Protein AF-A0A3C0UCX1-F1 (afdb_monomer)

Secondary structure (DSSP, 8-state):
--S--SHHHHHH-S-EEE----SS-TTS-S--TT-HHHHHHHHHHHTTTS-GGGEEE---SEEEEEETTEEEEEEHHHHHHHHHHTTPPP---SS--

Sequence (97 aa):
ALAYDYAQPSQFADKIMIMTYDNHGMWSKAGPIAGIEWVEKNLAYALKSIPKNKLYLGIAAYGYDWSTKGINSLEYGTLMDLAKQSNAEIKWDEQSK

pLDDT: mean 93.93, std 7.25, range [49.53, 97.81]

Solvent-accessible surface area (backbone atoms only — not comparable to full-atom values): 5972 Å² total; per-residue (Å²): 126,89,86,65,69,55,50,68,56,47,77,76,47,78,62,47,72,45,74,50,41,64,76,25,47,86,91,48,68,88,62,56,38,53,26,32,69,61,39,52,53,52,48,60,56,45,58,74,47,31,58,74,94,29,57,43,78,40,77,72,69,49,49,70,51,79,48,100,90,47,67,44,84,34,47,47,70,59,48,55,50,51,33,58,77,66,71,51,85,89,77,85,60,83,84,45,94

Radius of gyration: 16.29 Å; Cα contacts (8 Å, |Δi|>4): 109; chains: 1; bounding box: 36×27×44 Å

Mean predicted aligned error: 3.67 Å

Foldseek 3Di:
DPPDDLQVVLVPDQADEDAQFPPPDQVHDDDGRRFPVSSVVVVVVNVVRHPPNRYHYDDDQWDWDDDPVGIDIDGVVVVVVVCVVVVHDDDDDPRRD

Structure (mmCIF, N/CA/C/O backbone):
data_AF-A0A3C0UCX1-F1
#
_entry.id   AF-A0A3C0UCX1-F1
#
loop_
_atom_site.group_PDB
_atom_site.id
_atom_site.type_symbol
_atom_site.label_atom_id
_atom_site.label_alt_id
_atom_site.label_comp_id
_atom_site.label_asym_id
_atom_site.label_entity_id
_atom_site.label_seq_id
_atom_site.pdbx_PDB_ins_code
_atom_site.Cartn_x
_atom_site.Cartn_y
_atom_site.Cartn_z
_atom_site.occupancy
_atom_site.B_iso_or_equiv
_atom_site.auth_seq_id
_atom_site.auth_comp_id
_atom_site.auth_asym_id
_atom_site.auth_atom_id
_atom_site.pdbx_PDB_model_num
ATOM 1 N N . ALA A 1 1 ? 2.551 8.030 12.447 1.00 49.53 1 ALA A N 1
ATOM 2 C CA . ALA A 1 1 ? 1.218 7.743 13.019 1.00 49.53 1 ALA A CA 1
ATOM 3 C C . ALA A 1 1 ? 0.878 8.604 14.252 1.00 49.53 1 ALA A C 1
ATOM 5 O O . ALA A 1 1 ? 0.080 8.179 15.068 1.00 49.53 1 ALA A O 1
ATOM 6 N N . LEU A 1 2 ? 1.433 9.820 14.404 1.00 56.16 2 LEU A N 1
ATOM 7 C CA . LEU A 1 2 ? 1.203 10.641 15.609 1.00 56.16 2 LEU A CA 1
ATOM 8 C C . LEU A 1 2 ? -0.053 11.534 15.543 1.00 56.16 2 LEU A C 1
ATOM 10 O O . LEU A 1 2 ? -0.431 12.096 16.560 1.00 56.16 2 LEU A O 1
ATOM 14 N N . ALA A 1 3 ? -0.695 11.674 14.376 1.00 67.81 3 ALA A N 1
ATOM 15 C CA . ALA A 1 3 ? -1.816 12.605 14.191 1.00 67.81 3 ALA A CA 1
ATOM 16 C C . ALA A 1 3 ? -3.214 11.972 14.333 1.00 67.81 3 ALA A C 1
ATOM 18 O O . ALA A 1 3 ? -4.188 12.699 14.480 1.00 67.81 3 ALA A O 1
ATOM 19 N N . TYR A 1 4 ? -3.326 10.640 14.281 1.00 78.69 4 TYR A N 1
ATOM 20 C CA . TYR A 1 4 ? -4.616 9.947 14.284 1.00 78.69 4 TYR A CA 1
ATOM 21 C C . TYR A 1 4 ? -4.712 9.024 15.495 1.00 78.69 4 TYR A C 1
ATOM 23 O O . TYR A 1 4 ? -4.202 7.905 15.470 1.00 78.69 4 TYR A O 1
ATOM 31 N N . ASP A 1 5 ? -5.373 9.496 16.550 1.00 90.31 5 ASP A N 1
ATOM 32 C CA . ASP A 1 5 ? -5.859 8.626 17.618 1.00 90.31 5 ASP A CA 1
ATOM 33 C C . ASP A 1 5 ? -7.016 7.798 17.055 1.00 90.31 5 ASP A C 1
ATOM 35 O O . ASP A 1 5 ? -8.026 8.357 16.652 1.00 90.31 5 ASP A O 1
ATOM 39 N N . TYR A 1 6 ? -6.866 6.477 16.978 1.00 92.25 6 TYR A N 1
ATOM 40 C CA . TYR A 1 6 ? -7.894 5.594 16.421 1.00 92.25 6 TYR A CA 1
ATOM 41 C C . TYR A 1 6 ? -9.086 5.409 17.367 1.00 92.25 6 TYR A C 1
ATOM 43 O O . TYR A 1 6 ? -10.184 5.091 16.906 1.00 92.25 6 TYR A O 1
ATOM 51 N N . ALA A 1 7 ? -8.896 5.604 18.675 1.00 92.00 7 ALA A N 1
ATOM 52 C CA . ALA A 1 7 ? -9.949 5.389 19.660 1.00 92.00 7 ALA A CA 1
ATOM 53 C C . ALA A 1 7 ? -11.052 6.442 19.519 1.00 92.00 7 ALA A C 1
ATOM 55 O O . ALA A 1 7 ? -12.229 6.089 19.453 1.00 92.00 7 ALA A O 1
ATOM 56 N N . GLN A 1 8 ? -10.687 7.717 19.390 1.00 93.19 8 GLN A N 1
ATOM 57 C CA . GLN A 1 8 ? -11.644 8.817 19.281 1.00 93.19 8 GLN A CA 1
ATOM 58 C C . GLN A 1 8 ? -12.620 8.692 18.086 1.00 93.19 8 GLN A C 1
ATOM 60 O O . GLN A 1 8 ? -13.828 8.670 18.322 1.00 93.19 8 GLN A O 1
ATOM 65 N N . PRO A 1 9 ? -12.184 8.538 16.818 1.00 91.88 9 PRO A N 1
ATOM 66 C CA . PRO A 1 9 ? -13.094 8.395 15.686 1.00 91.88 9 PRO A CA 1
ATOM 67 C C . PRO A 1 9 ? -13.904 7.094 15.749 1.00 91.88 9 PRO A C 1
ATOM 69 O O . PRO A 1 9 ? -15.034 7.074 15.267 1.00 91.88 9 PRO A O 1
ATOM 72 N N . SER A 1 10 ? -13.396 6.022 16.373 1.00 93.94 10 SER A N 1
ATOM 73 C CA . SER A 1 10 ? -14.126 4.744 16.482 1.00 93.94 10 SER A CA 1
ATOM 74 C C . SER A 1 10 ? -15.433 4.840 17.281 1.00 93.94 10 SER A C 1
ATOM 76 O O . SER A 1 10 ? -16.360 4.052 17.048 1.00 93.94 10 SER A O 1
ATOM 78 N N . GLN A 1 11 ? -15.527 5.822 18.184 1.00 95.25 11 GLN A N 1
ATOM 79 C CA . GLN A 1 11 ? -16.723 6.082 18.985 1.00 95.25 11 GLN A CA 1
ATOM 80 C C . GLN A 1 11 ? -17.861 6.656 18.137 1.00 95.25 11 GLN A C 1
ATOM 82 O O . GLN A 1 11 ? -19.019 6.321 18.372 1.00 95.25 11 GLN A O 1
ATOM 87 N N . PHE A 1 12 ? -17.533 7.469 17.129 1.00 95.69 12 PHE A N 1
ATOM 88 C CA . PHE A 1 12 ? -18.517 8.239 16.363 1.00 95.69 12 PHE A CA 1
ATOM 89 C C . PHE A 1 12 ? -18.758 7.695 14.954 1.00 95.69 12 PHE A C 1
ATOM 91 O O . PHE A 1 12 ? -19.859 7.828 14.433 1.00 95.69 12 PHE A O 1
ATOM 98 N N . ALA A 1 13 ? -17.753 7.080 14.329 1.00 96.69 13 ALA A N 1
ATOM 99 C CA . ALA A 1 13 ? -17.869 6.570 12.970 1.00 96.69 13 ALA A CA 1
ATOM 100 C C . ALA A 1 13 ? -18.570 5.203 12.927 1.00 96.69 13 ALA A C 1
ATOM 102 O O . ALA A 1 13 ? -18.304 4.323 13.753 1.00 96.69 13 ALA A O 1
ATOM 103 N N . ASP A 1 14 ? -19.407 4.990 11.911 1.00 97.44 14 ASP A N 1
ATOM 104 C CA . ASP A 1 14 ? -19.976 3.672 11.593 1.00 97.44 14 ASP A CA 1
ATOM 105 C C . ASP A 1 14 ? -18.934 2.740 10.970 1.00 97.44 14 ASP A C 1
AT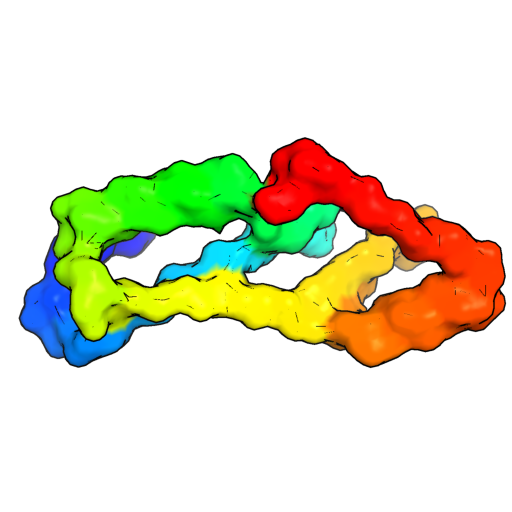OM 107 O O . ASP A 1 14 ? -18.924 1.534 11.219 1.00 97.44 14 ASP A O 1
ATOM 111 N N . LYS A 1 15 ? -18.050 3.310 10.144 1.00 97.44 15 LYS A N 1
ATOM 112 C CA . LYS A 1 15 ? -16.997 2.605 9.415 1.00 97.44 15 LYS A CA 1
ATOM 113 C C . LYS A 1 15 ? -15.730 3.446 9.403 1.00 97.44 15 LYS A C 1
ATOM 115 O O . LYS A 1 15 ? -15.786 4.652 9.178 1.00 97.44 15 LYS A O 1
ATOM 120 N N . ILE A 1 16 ? -14.593 2.796 9.594 1.00 96.69 16 ILE A N 1
ATOM 121 C CA . ILE A 1 16 ? -13.266 3.385 9.462 1.00 96.69 16 ILE A CA 1
ATOM 122 C C . ILE A 1 16 ? -12.505 2.565 8.434 1.00 96.69 16 ILE A C 1
ATOM 124 O O . ILE A 1 16 ? -12.345 1.354 8.590 1.00 96.69 16 ILE A O 1
ATOM 128 N N . MET A 1 17 ? -12.038 3.238 7.387 1.00 95.88 17 MET A N 1
ATOM 129 C CA . MET A 1 17 ? -11.169 2.646 6.384 1.00 95.88 17 MET A CA 1
ATOM 130 C C . MET A 1 17 ? -9.732 3.066 6.661 1.00 95.88 17 MET A C 1
ATOM 132 O O . MET A 1 17 ? -9.418 4.255 6.634 1.00 95.88 17 MET A O 1
ATOM 136 N N . ILE A 1 18 ? -8.865 2.095 6.923 1.00 95.19 18 ILE A N 1
ATOM 137 C CA . ILE A 1 18 ? -7.429 2.342 7.008 1.00 95.19 18 ILE A CA 1
ATOM 138 C C . ILE A 1 18 ? -6.819 2.202 5.614 1.00 95.19 18 ILE A C 1
ATOM 140 O O . ILE A 1 18 ? -7.069 1.229 4.904 1.00 95.19 18 ILE A O 1
ATOM 144 N N . MET A 1 19 ? -6.033 3.195 5.208 1.00 96.06 19 MET A N 1
ATOM 145 C CA . MET A 1 19 ? -5.346 3.224 3.916 1.00 96.06 19 MET A CA 1
ATOM 146 C C . MET A 1 19 ? -4.080 2.362 3.999 1.00 96.06 19 MET A C 1
ATOM 148 O O . MET A 1 19 ? -2.973 2.879 4.100 1.00 96.06 19 MET A O 1
ATOM 152 N N . THR A 1 20 ? -4.245 1.038 4.049 1.00 95.69 20 THR A N 1
ATOM 153 C CA . THR A 1 20 ? -3.160 0.041 4.144 1.00 95.69 20 THR A CA 1
ATOM 154 C C . THR A 1 20 ? -2.427 -0.143 2.813 1.00 95.69 20 THR A C 1
ATOM 156 O O . THR A 1 20 ? -2.274 -1.251 2.311 1.00 95.69 20 THR A O 1
ATOM 159 N N . TYR A 1 21 ? -1.966 0.966 2.251 1.00 96.50 21 TYR A N 1
ATOM 160 C CA . TYR A 1 21 ? -1.144 1.072 1.054 1.00 96.50 21 TYR A CA 1
ATOM 161 C C . TYR A 1 21 ? -0.182 2.259 1.208 1.00 96.50 21 TYR A C 1
ATOM 163 O O . TYR A 1 21 ? -0.159 2.906 2.254 1.00 96.50 21 TYR A O 1
ATOM 171 N N . ASP A 1 22 ? 0.646 2.510 0.194 1.00 96.06 22 ASP A N 1
ATOM 172 C CA . ASP A 1 22 ? 1.751 3.476 0.230 1.00 96.06 22 ASP A CA 1
ATOM 173 C C . ASP A 1 22 ? 2.792 3.188 1.324 1.00 96.06 22 ASP A C 1
ATOM 175 O O . ASP A 1 22 ? 3.451 4.097 1.837 1.00 96.06 22 ASP A O 1
ATOM 179 N N . ASN A 1 23 ? 3.005 1.907 1.647 1.00 96.00 23 ASN A N 1
ATOM 180 C CA . ASN A 1 23 ? 4.188 1.491 2.408 1.00 96.00 23 ASN A CA 1
ATOM 181 C C . ASN A 1 23 ? 5.472 1.938 1.680 1.00 96.00 23 ASN A C 1
ATOM 183 O O . ASN A 1 23 ? 6.421 2.422 2.297 1.00 96.00 23 ASN A O 1
ATOM 187 N N . HIS A 1 24 ? 5.442 1.856 0.347 1.00 97.06 24 HIS A N 1
ATOM 188 C CA . HIS A 1 24 ? 6.390 2.489 -0.560 1.00 97.06 24 HIS A CA 1
ATOM 189 C C . HIS A 1 24 ? 5.636 3.351 -1.581 1.00 97.06 24 HIS A C 1
ATOM 191 O O . HIS A 1 24 ? 4.699 2.880 -2.221 1.00 97.06 24 HIS A O 1
ATOM 197 N N . GLY A 1 25 ? 6.069 4.603 -1.741 1.00 95.31 25 GLY A N 1
ATOM 198 C CA . GLY A 1 25 ? 5.517 5.571 -2.692 1.00 95.31 25 GLY A CA 1
ATOM 199 C C . GLY A 1 25 ? 6.579 6.450 -3.357 1.00 95.31 25 GLY A C 1
ATOM 200 O O . GLY A 1 25 ? 7.778 6.162 -3.277 1.00 95.31 25 GLY A O 1
ATOM 201 N N . MET A 1 26 ? 6.152 7.559 -3.974 1.00 94.75 26 MET A N 1
ATOM 202 C CA . MET A 1 26 ? 7.024 8.485 -4.731 1.00 94.75 26 MET A CA 1
ATOM 203 C C . MET A 1 26 ? 8.195 9.051 -3.916 1.00 94.75 26 MET A C 1
ATOM 205 O O . MET A 1 26 ? 9.218 9.438 -4.469 1.00 94.75 26 MET A O 1
ATOM 209 N N . TRP A 1 27 ? 8.042 9.116 -2.596 1.00 94.00 27 TRP A N 1
ATOM 210 C CA . TRP A 1 27 ? 9.038 9.625 -1.649 1.00 94.00 27 TRP A CA 1
ATOM 211 C C . TRP A 1 27 ? 10.020 8.553 -1.155 1.00 94.00 27 TRP A C 1
ATOM 213 O O . TRP A 1 27 ? 10.866 8.831 -0.307 1.00 94.00 27 TRP A O 1
ATOM 223 N N . SER A 1 28 ? 9.889 7.315 -1.627 1.00 94.62 28 SER A N 1
ATOM 224 C CA . SER A 1 28 ? 10.628 6.162 -1.119 1.00 94.62 28 SER A CA 1
ATOM 225 C C . SER A 1 28 ? 11.396 5.440 -2.224 1.00 94.62 28 SER A C 1
ATOM 227 O O . SER A 1 28 ? 11.170 5.657 -3.416 1.00 94.62 28 SER A O 1
ATOM 229 N N . LYS A 1 29 ? 12.303 4.545 -1.819 1.00 94.88 29 LYS A N 1
ATOM 230 C CA . LYS A 1 29 ? 12.877 3.545 -2.727 1.00 94.88 29 LYS A CA 1
ATOM 231 C C . LYS A 1 29 ? 11.804 2.533 -3.135 1.00 94.88 29 LYS A C 1
ATOM 233 O O . LYS A 1 29 ? 10.878 2.290 -2.362 1.00 94.88 29 LYS A O 1
ATOM 238 N N . ALA A 1 30 ? 11.995 1.912 -4.301 1.00 96.50 30 ALA A N 1
ATOM 239 C CA . ALA A 1 30 ? 11.131 0.847 -4.798 1.00 96.50 30 ALA A CA 1
ATOM 240 C C . ALA A 1 30 ? 10.912 -0.247 -3.743 1.00 96.50 30 ALA A C 1
ATOM 242 O O . ALA A 1 30 ? 11.847 -0.658 -3.050 1.00 96.50 30 ALA A O 1
ATOM 243 N N . GLY A 1 31 ? 9.668 -0.700 -3.640 1.00 96.44 31 GLY A N 1
ATOM 244 C CA . GLY A 1 31 ? 9.236 -1.710 -2.688 1.00 96.44 31 GLY A CA 1
ATOM 245 C C . GLY A 1 31 ? 7.736 -1.979 -2.806 1.00 96.44 31 GLY A C 1
ATOM 246 O O . GLY A 1 31 ? 7.057 -1.352 -3.626 1.00 96.44 31 GLY A O 1
ATOM 247 N N . PRO A 1 32 ? 7.208 -2.920 -2.010 1.00 96.94 32 PRO A N 1
ATOM 248 C CA . PRO A 1 32 ? 5.809 -3.313 -2.081 1.00 96.94 32 PRO A CA 1
ATOM 249 C C . PRO A 1 32 ? 4.890 -2.177 -1.619 1.00 96.94 32 PRO A C 1
ATOM 251 O O . PRO A 1 32 ? 5.061 -1.622 -0.533 1.00 96.94 32 PRO A O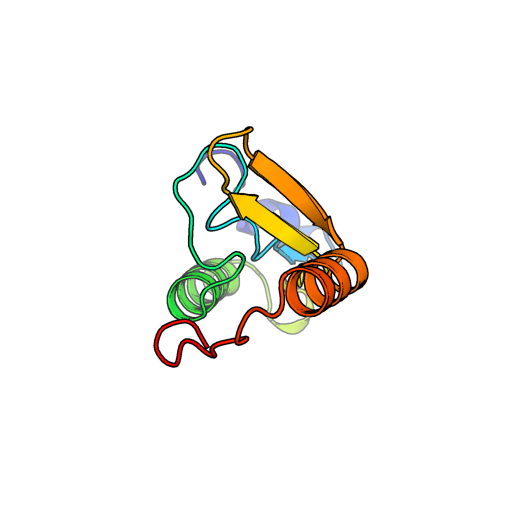 1
ATOM 254 N N . ILE A 1 33 ? 3.859 -1.876 -2.409 1.00 97.06 33 ILE A N 1
ATOM 255 C CA . ILE A 1 33 ? 2.874 -0.825 -2.090 1.00 97.06 33 ILE A CA 1
ATOM 256 C C . ILE A 1 33 ? 2.107 -1.157 -0.806 1.00 97.06 33 ILE A C 1
ATOM 258 O O . ILE A 1 33 ? 1.865 -0.283 0.022 1.00 97.06 33 ILE A O 1
ATOM 262 N N . ALA A 1 34 ? 1.770 -2.435 -0.627 1.00 96.56 34 ALA A N 1
ATOM 263 C CA . ALA A 1 34 ? 1.020 -2.961 0.507 1.00 96.56 34 ALA A CA 1
ATOM 264 C C . ALA A 1 34 ? 1.606 -4.312 0.960 1.00 96.56 34 ALA A C 1
ATOM 266 O O . ALA A 1 34 ? 0.936 -5.335 0.900 1.00 96.56 34 ALA A O 1
ATOM 267 N N . GLY A 1 35 ? 2.882 -4.327 1.363 1.00 96.69 35 GLY A N 1
ATOM 268 C CA . GLY A 1 35 ? 3.544 -5.559 1.814 1.00 96.69 35 GLY A CA 1
ATOM 269 C C . GLY A 1 35 ? 2.854 -6.173 3.037 1.00 96.69 35 GLY A C 1
ATOM 270 O O . GLY A 1 35 ? 2.580 -5.458 4.007 1.00 96.69 35 GLY A O 1
ATOM 271 N N . ILE A 1 36 ? 2.592 -7.481 3.003 1.00 96.06 36 ILE A N 1
ATOM 272 C CA . ILE A 1 36 ? 1.710 -8.158 3.966 1.00 96.06 36 ILE A CA 1
ATOM 273 C C . ILE A 1 36 ? 2.082 -7.957 5.430 1.00 96.06 36 ILE A C 1
ATOM 275 O O . ILE A 1 36 ? 1.220 -7.609 6.227 1.00 96.06 36 ILE A O 1
ATOM 279 N N . GLU A 1 37 ? 3.360 -8.088 5.792 1.00 96.00 37 GLU A N 1
ATOM 280 C CA . GLU A 1 37 ? 3.795 -7.996 7.189 1.00 96.00 37 GLU A CA 1
ATOM 281 C C . GLU A 1 37 ? 3.512 -6.592 7.741 1.00 96.00 37 GLU A C 1
ATOM 283 O O . GLU A 1 37 ? 3.056 -6.407 8.873 1.00 96.00 37 GLU A O 1
ATOM 288 N N . TRP A 1 38 ? 3.724 -5.576 6.902 1.00 96.50 38 TRP A N 1
ATOM 289 C CA . TRP A 1 38 ? 3.391 -4.201 7.234 1.00 96.50 38 TRP A CA 1
ATOM 290 C C . TRP A 1 38 ? 1.874 -4.007 7.339 1.00 96.50 38 TRP A C 1
ATOM 292 O O . TRP A 1 38 ? 1.412 -3.377 8.295 1.00 96.50 38 TRP A O 1
ATOM 302 N N . VAL A 1 39 ? 1.088 -4.571 6.417 1.00 97.00 39 VAL A N 1
ATOM 303 C CA . VAL A 1 39 ? -0.383 -4.514 6.460 1.00 97.00 39 VAL A CA 1
ATOM 304 C C . VAL A 1 39 ? -0.912 -5.166 7.740 1.00 97.00 39 VAL A C 1
ATOM 306 O O . VAL A 1 39 ? -1.670 -4.532 8.476 1.00 97.00 39 VAL A O 1
ATOM 309 N N . GLU A 1 40 ? -0.474 -6.382 8.061 1.00 96.31 40 GLU A N 1
ATOM 310 C CA . GLU A 1 40 ? -0.877 -7.131 9.253 1.00 96.31 40 GLU A CA 1
ATOM 311 C C . GLU A 1 40 ? -0.506 -6.398 10.541 1.00 96.31 40 GLU A C 1
ATOM 313 O O . GLU A 1 40 ? -1.319 -6.313 11.464 1.00 96.31 40 GLU A O 1
ATOM 318 N N . LYS A 1 41 ? 0.683 -5.792 10.604 1.00 96.19 41 LYS A N 1
ATOM 319 C CA . LYS A 1 41 ? 1.102 -4.989 11.758 1.00 96.19 41 LYS A CA 1
ATOM 320 C C . LYS A 1 41 ? 0.210 -3.765 11.966 1.00 96.19 41 LYS A C 1
ATOM 322 O O . LYS A 1 41 ? -0.166 -3.467 13.103 1.00 96.19 41 LYS A O 1
ATOM 327 N N . ASN A 1 42 ? -0.140 -3.058 10.891 1.00 95.25 42 ASN A N 1
ATOM 328 C CA . ASN A 1 42 ? -1.046 -1.908 10.963 1.00 95.25 42 ASN A CA 1
ATOM 329 C C . ASN A 1 42 ? -2.473 -2.341 11.321 1.00 95.25 42 ASN A C 1
ATOM 331 O O . ASN A 1 42 ? -3.117 -1.692 12.146 1.00 95.25 42 ASN A O 1
ATOM 335 N N . LEU A 1 43 ? -2.941 -3.470 10.787 1.00 95.75 43 LEU A N 1
ATOM 336 C CA . LEU A 1 43 ? -4.226 -4.067 11.143 1.00 95.75 43 LEU A CA 1
ATOM 337 C C . LEU A 1 43 ? -4.276 -4.462 12.626 1.00 95.75 43 LEU A C 1
ATOM 339 O O . LEU A 1 43 ? -5.219 -4.104 13.332 1.00 95.7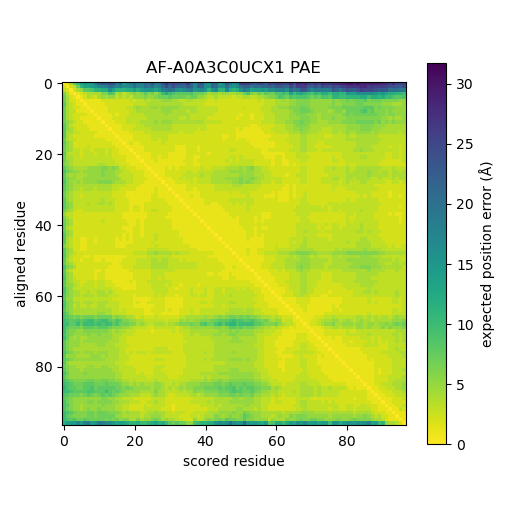5 43 LEU A O 1
ATOM 343 N N . ALA A 1 44 ? -3.248 -5.149 13.126 1.00 96.44 44 ALA A N 1
ATOM 344 C CA . ALA A 1 44 ? -3.144 -5.549 14.526 1.00 96.44 44 ALA A CA 1
ATOM 345 C C . ALA A 1 44 ? -3.112 -4.339 15.468 1.00 96.44 44 ALA A C 1
ATOM 347 O O . ALA A 1 44 ? -3.685 -4.386 16.556 1.00 96.44 44 ALA A O 1
ATOM 348 N N . TYR A 1 45 ? -2.472 -3.241 15.058 1.00 95.12 45 TYR A N 1
ATOM 349 C CA . TYR A 1 45 ? -2.529 -1.980 15.793 1.00 95.12 45 TYR A CA 1
ATOM 350 C C . TYR A 1 45 ? -3.938 -1.376 15.769 1.00 95.12 45 TYR A C 1
ATOM 352 O O . TYR A 1 45 ? -4.457 -1.009 16.821 1.00 95.12 45 TYR A O 1
ATOM 360 N N . ALA A 1 46 ? -4.579 -1.330 14.599 1.00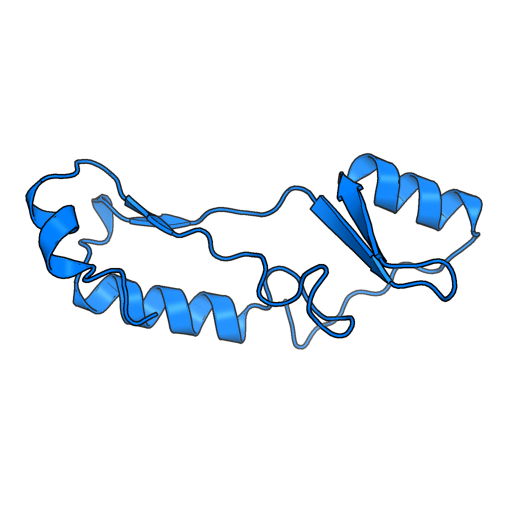 95.62 46 ALA A N 1
ATOM 361 C CA . ALA A 1 46 ? -5.909 -0.758 14.431 1.00 95.62 46 ALA A CA 1
ATOM 362 C C . ALA A 1 46 ? -6.965 -1.459 15.294 1.00 95.62 46 ALA A C 1
ATOM 364 O O . ALA A 1 46 ? -7.784 -0.804 15.941 1.00 95.62 46 ALA A O 1
ATOM 365 N N . LEU A 1 47 ? -6.895 -2.790 15.361 1.00 96.69 47 LEU A N 1
ATOM 366 C CA . LEU A 1 47 ? -7.801 -3.636 16.139 1.00 96.69 47 LEU A CA 1
ATOM 367 C C . LEU A 1 47 ? -7.696 -3.436 17.658 1.00 96.69 47 LEU A C 1
ATOM 369 O O . LEU A 1 47 ? -8.581 -3.889 18.380 1.00 96.69 47 LEU A O 1
ATOM 373 N N . LYS A 1 48 ? -6.666 -2.740 18.160 1.00 96.06 48 LYS A N 1
ATOM 374 C CA . LYS A 1 48 ? -6.597 -2.352 19.580 1.00 96.06 48 LYS A CA 1
ATOM 375 C C . LYS A 1 48 ? -7.646 -1.302 19.949 1.00 96.06 48 LYS A C 1
ATOM 377 O O . LYS A 1 48 ? -8.032 -1.238 21.111 1.00 96.06 48 LYS A O 1
ATOM 382 N N . SER A 1 49 ? -8.090 -0.503 18.977 1.00 95.62 49 SER A N 1
ATOM 383 C CA . SER A 1 49 ? -8.968 0.650 19.214 1.00 95.62 49 SER A CA 1
ATOM 384 C C . SER A 1 49 ? -10.238 0.642 18.363 1.00 95.62 49 SER A C 1
ATOM 386 O O . SER A 1 49 ? -11.249 1.188 18.788 1.00 95.62 49 SER A O 1
ATOM 388 N N . ILE A 1 50 ? -10.216 0.035 17.172 1.00 97.00 50 ILE A N 1
ATOM 389 C CA . ILE A 1 50 ? -11.353 0.012 16.245 1.00 97.00 50 ILE A CA 1
ATOM 390 C C . ILE A 1 50 ? -12.038 -1.360 16.315 1.00 97.00 50 ILE A C 1
ATOM 392 O O . ILE A 1 50 ? -11.398 -2.373 16.019 1.00 97.00 50 ILE A O 1
ATOM 396 N N . PRO A 1 51 ? -13.344 -1.428 16.640 1.00 97.19 51 PRO A N 1
ATOM 397 C CA . PRO A 1 51 ? -14.102 -2.673 16.578 1.00 97.19 51 PRO A CA 1
ATOM 398 C C . PRO A 1 51 ? -14.031 -3.315 15.188 1.00 97.19 51 PRO A C 1
ATOM 400 O O . PRO A 1 51 ? -14.221 -2.643 14.174 1.00 97.19 51 PRO A O 1
ATOM 403 N N . LYS A 1 52 ? -13.814 -4.635 15.131 1.00 96.94 52 LYS A N 1
ATOM 404 C CA . LYS A 1 52 ? -13.622 -5.378 13.870 1.00 96.94 52 LYS A CA 1
ATOM 405 C C . LYS A 1 52 ? -14.751 -5.154 12.854 1.00 96.94 52 LYS A C 1
ATOM 407 O O . LYS A 1 52 ? -14.485 -5.062 11.665 1.00 96.94 52 LYS A O 1
ATOM 412 N N . ASN A 1 53 ? -15.998 -5.033 13.308 1.00 97.69 53 ASN A N 1
ATOM 413 C CA . ASN A 1 53 ? -17.164 -4.798 12.445 1.00 97.69 53 ASN A CA 1
ATOM 414 C C . ASN A 1 53 ? -17.225 -3.381 11.842 1.00 97.69 53 ASN A C 1
ATOM 416 O O . ASN A 1 53 ? -18.006 -3.150 10.920 1.00 97.69 53 ASN A O 1
ATOM 420 N N . LYS A 1 54 ? -16.420 -2.444 12.352 1.00 97.81 54 LYS A N 1
ATOM 421 C CA . LYS A 1 54 ? -16.277 -1.085 11.822 1.00 97.81 54 LYS A CA 1
ATOM 422 C C . LYS A 1 54 ? -15.024 -0.913 10.960 1.00 97.81 54 LYS A C 1
ATOM 424 O O . LYS A 1 54 ? -14.905 0.116 10.305 1.00 97.81 54 LYS A O 1
ATOM 429 N N . LEU A 1 55 ? -14.086 -1.862 10.968 1.00 97.56 55 LEU A N 1
ATOM 430 C CA . LEU A 1 55 ? -12.777 -1.713 10.332 1.00 97.56 55 LEU A CA 1
ATOM 431 C C . LEU A 1 55 ? -12.763 -2.262 8.900 1.00 97.56 55 LEU A C 1
ATOM 433 O O . LEU A 1 55 ? -13.071 -3.429 8.673 1.00 97.56 55 LEU A O 1
ATOM 437 N N . TYR A 1 56 ? -12.347 -1.427 7.951 1.00 97.38 56 TYR A N 1
ATOM 438 C CA . TYR A 1 56 ? -12.206 -1.755 6.533 1.00 97.38 56 TYR A CA 1
ATOM 439 C C . TYR A 1 56 ? -10.769 -1.484 6.080 1.00 97.38 56 TYR A C 1
ATOM 441 O O . TYR A 1 56 ? -10.155 -0.506 6.508 1.00 97.38 56 TYR A O 1
ATOM 449 N N . LEU A 1 57 ? -10.238 -2.337 5.204 1.00 96.06 57 LEU A N 1
ATOM 450 C CA . LEU A 1 57 ? -8.900 -2.180 4.634 1.00 96.06 57 LEU A CA 1
ATOM 451 C C . LEU A 1 57 ? -9.010 -1.576 3.237 1.00 96.06 57 LEU A C 1
ATOM 453 O O . LEU A 1 57 ? -9.770 -2.062 2.399 1.00 96.06 57 LEU A O 1
ATOM 457 N N . GLY A 1 58 ? -8.238 -0.527 2.991 1.00 96.12 58 GLY A N 1
ATOM 458 C CA . GLY A 1 58 ? -8.013 -0.009 1.653 1.00 96.12 58 GLY A CA 1
ATOM 459 C C . GLY A 1 58 ? -7.024 -0.890 0.887 1.00 96.12 58 GLY A C 1
ATOM 460 O O . GLY A 1 58 ? -6.007 -1.309 1.441 1.00 96.12 58 GLY A O 1
ATOM 461 N N . ILE A 1 59 ? -7.310 -1.134 -0.393 1.00 94.88 59 ILE A N 1
ATOM 462 C CA . ILE A 1 59 ? -6.448 -1.878 -1.319 1.00 94.88 59 ILE A CA 1
ATOM 463 C C . ILE A 1 59 ? -6.061 -0.933 -2.456 1.00 94.88 59 ILE A C 1
ATOM 465 O O . ILE A 1 59 ? -6.933 -0.310 -3.064 1.00 94.88 59 ILE A O 1
ATOM 469 N N . ALA A 1 60 ? -4.764 -0.818 -2.736 1.00 94.75 60 ALA A N 1
ATOM 470 C CA . ALA A 1 60 ? -4.285 -0.007 -3.848 1.00 94.75 60 ALA A CA 1
ATOM 471 C C . ALA A 1 60 ? -4.582 -0.689 -5.189 1.00 94.75 60 ALA A C 1
ATOM 473 O O . ALA A 1 60 ? -4.207 -1.837 -5.414 1.00 94.75 60 ALA A O 1
ATOM 474 N N . ALA A 1 61 ? -5.214 0.054 -6.098 1.00 95.81 61 ALA A N 1
ATOM 475 C CA . ALA A 1 61 ? -5.407 -0.332 -7.4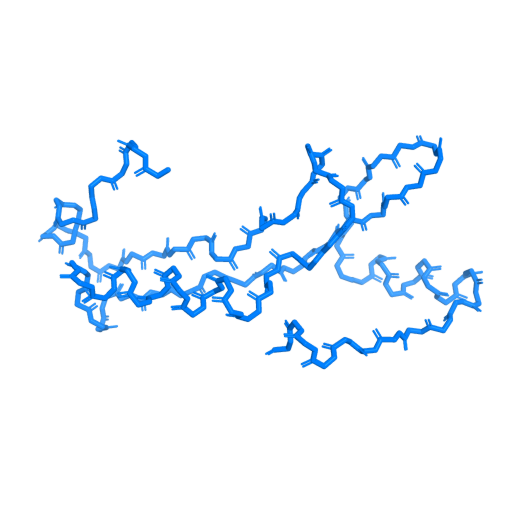99 1.00 95.81 61 ALA A CA 1
ATOM 476 C C . ALA A 1 61 ? -4.326 0.272 -8.425 1.00 95.81 61 ALA A C 1
ATOM 478 O O . ALA A 1 61 ? -4.527 0.421 -9.632 1.00 95.81 61 ALA A O 1
ATOM 479 N N . TYR A 1 62 ? -3.186 0.653 -7.850 1.00 96.62 62 TYR A N 1
ATOM 480 C CA . TYR A 1 62 ? -2.071 1.319 -8.515 1.00 96.62 62 TYR A CA 1
ATOM 481 C C . TYR A 1 62 ? -0.735 0.827 -7.949 1.00 96.62 62 TYR A C 1
ATOM 483 O O . TYR A 1 62 ? -0.681 0.165 -6.910 1.00 96.62 62 TYR A O 1
ATOM 491 N N . GLY A 1 63 ? 0.346 1.185 -8.630 1.00 96.75 63 GLY A N 1
ATOM 492 C CA . GLY A 1 63 ? 1.716 1.057 -8.145 1.00 96.75 63 GLY A CA 1
ATOM 493 C C . GLY A 1 63 ? 2.591 2.160 -8.727 1.00 96.75 63 GLY A C 1
ATOM 494 O O . GLY A 1 63 ? 2.075 3.114 -9.311 1.00 96.75 63 GLY A O 1
ATOM 495 N N . TYR A 1 64 ? 3.911 2.032 -8.586 1.00 96.88 64 TYR A N 1
ATOM 496 C CA . TYR A 1 64 ? 4.835 3.017 -9.142 1.00 96.88 64 TYR A CA 1
ATOM 497 C C . TYR A 1 64 ? 5.869 2.390 -10.071 1.00 96.88 64 TYR A C 1
ATOM 499 O O . TYR A 1 64 ? 6.384 1.300 -9.822 1.00 96.88 64 TYR A O 1
ATOM 507 N N . ASP A 1 65 ? 6.193 3.128 -11.127 1.00 95.50 65 ASP A N 1
ATOM 508 C CA . ASP A 1 65 ? 7.384 2.916 -11.940 1.00 95.50 65 ASP A CA 1
ATOM 509 C C . ASP A 1 65 ? 8.518 3.763 -11.356 1.00 95.50 65 ASP A C 1
ATOM 511 O O . ASP A 1 65 ? 8.503 4.991 -11.466 1.00 95.50 65 ASP A O 1
ATOM 515 N N . TRP A 1 66 ? 9.480 3.109 -10.703 1.00 95.94 66 TRP A N 1
ATOM 516 C CA . TRP A 1 66 ? 10.724 3.735 -10.263 1.00 95.94 66 TRP A CA 1
ATOM 517 C C . TRP A 1 66 ? 11.787 3.558 -11.346 1.00 95.94 66 TRP A C 1
ATOM 519 O O . TRP A 1 66 ? 12.423 2.506 -11.436 1.00 95.94 66 TRP A O 1
ATOM 529 N N . SER A 1 67 ? 12.026 4.608 -12.130 1.00 92.12 67 SER A N 1
ATOM 530 C CA . SER A 1 67 ? 12.990 4.585 -13.231 1.00 92.12 67 SER A CA 1
ATOM 531 C C . SER A 1 67 ? 14.064 5.666 -13.091 1.00 92.12 67 SER A C 1
ATOM 533 O O . SER A 1 67 ? 13.976 6.583 -12.272 1.00 92.12 67 SER A O 1
ATOM 535 N N . THR A 1 68 ? 15.075 5.615 -13.961 1.00 90.94 68 THR A N 1
ATOM 536 C CA . THR A 1 68 ? 16.081 6.684 -14.079 1.00 90.94 68 THR A CA 1
ATOM 537 C C . THR A 1 68 ? 15.504 8.005 -14.595 1.00 90.94 68 THR A C 1
ATOM 539 O O . THR A 1 68 ? 16.168 9.034 -14.494 1.00 90.94 68 THR A O 1
ATOM 542 N N . LYS A 1 69 ? 14.275 8.000 -15.132 1.00 91.00 69 LYS A N 1
ATOM 543 C CA . LYS A 1 69 ? 13.564 9.190 -15.627 1.00 91.00 69 LYS A CA 1
ATOM 544 C C . LYS A 1 69 ? 12.668 9.838 -14.567 1.00 91.00 69 LYS A C 1
ATOM 546 O O . LYS A 1 69 ? 12.058 10.866 -14.846 1.00 91.00 69 LYS A O 1
ATOM 551 N N . GLY A 1 70 ? 12.585 9.250 -13.375 1.00 93.00 70 GLY A N 1
ATOM 552 C CA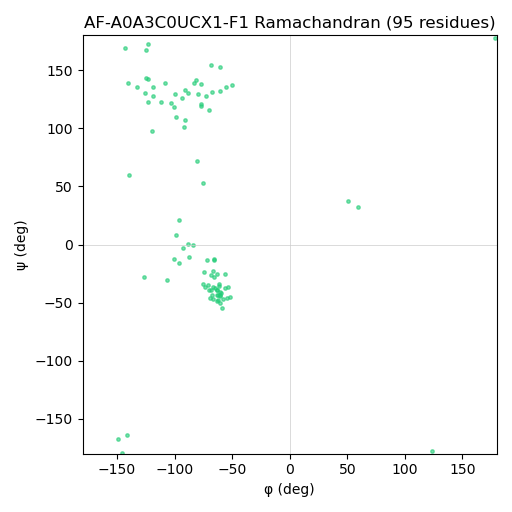 . GLY A 1 70 ? 11.707 9.686 -12.294 1.00 93.00 70 GLY A CA 1
ATOM 553 C C . GLY A 1 70 ? 10.773 8.576 -11.820 1.00 93.00 70 GLY A C 1
ATOM 554 O O . GLY A 1 70 ? 10.846 7.438 -12.289 1.00 93.00 70 GLY A O 1
ATOM 555 N N . ILE A 1 71 ? 9.909 8.932 -10.867 1.00 96.06 71 ILE A N 1
ATOM 556 C CA . ILE A 1 71 ? 8.949 8.018 -10.244 1.00 96.06 71 ILE A CA 1
ATOM 557 C C . ILE A 1 71 ? 7.538 8.429 -10.656 1.00 96.06 71 ILE A C 1
ATOM 559 O O . ILE A 1 71 ? 7.138 9.564 -10.395 1.00 96.06 71 ILE A O 1
ATOM 563 N N . ASN A 1 72 ? 6.786 7.513 -11.266 1.00 95.31 72 ASN A N 1
ATOM 564 C CA . ASN A 1 72 ? 5.419 7.761 -11.730 1.00 95.31 72 ASN A CA 1
ATOM 565 C C . ASN A 1 72 ? 4.431 6.836 -11.023 1.00 95.31 72 ASN A C 1
ATOM 567 O O . ASN A 1 72 ? 4.693 5.642 -10.921 1.00 95.31 72 ASN A O 1
ATOM 571 N N . SER A 1 73 ? 3.292 7.374 -10.577 1.00 96.50 73 SER A N 1
ATOM 572 C CA . SER A 1 73 ? 2.151 6.554 -10.152 1.00 96.50 73 SER A CA 1
ATOM 573 C C . SER A 1 73 ? 1.387 6.085 -11.382 1.00 96.50 73 SER A C 1
ATOM 575 O O . SER A 1 73 ? 1.059 6.900 -12.246 1.00 96.50 73 SER A O 1
ATOM 577 N N . LEU A 1 74 ? 1.117 4.788 -11.467 1.00 96.50 74 LEU A N 1
ATOM 578 C CA . LEU A 1 74 ? 0.430 4.166 -12.590 1.00 96.50 74 LEU A CA 1
ATOM 579 C C . LEU A 1 74 ? -0.667 3.238 -12.067 1.00 96.50 74 LEU A C 1
ATOM 581 O O . LEU A 1 74 ? -0.447 2.441 -11.153 1.00 96.50 74 LEU A O 1
ATOM 585 N N . GLU A 1 75 ? -1.848 3.314 -12.676 1.00 97.12 75 GLU A N 1
ATOM 586 C CA . GLU A 1 75 ? -2.915 2.343 -12.435 1.00 97.12 75 GLU A CA 1
ATOM 587 C C . GLU A 1 75 ? -2.461 0.930 -12.823 1.00 97.12 75 GLU A C 1
ATOM 589 O O . GLU A 1 75 ? -1.627 0.750 -13.717 1.00 97.12 75 GLU A O 1
ATOM 594 N N . TYR A 1 76 ? -3.043 -0.085 -12.180 1.00 95.38 76 TYR A N 1
ATOM 595 C CA . TYR A 1 76 ? -2.685 -1.486 -12.411 1.00 95.38 76 TYR A CA 1
ATOM 596 C C . TYR A 1 76 ? -2.713 -1.878 -13.898 1.00 95.38 76 TYR A C 1
ATOM 598 O O . TYR A 1 76 ? -1.767 -2.492 -14.384 1.00 95.38 76 TYR A O 1
ATOM 606 N N . GLY A 1 77 ? -3.750 -1.481 -14.647 1.00 96.69 77 GLY A N 1
ATOM 607 C CA . GLY A 1 77 ? -3.846 -1.782 -16.082 1.00 96.69 77 GLY A CA 1
ATOM 608 C C . GLY A 1 77 ? -2.657 -1.235 -16.878 1.00 96.69 77 GLY A C 1
ATOM 609 O O . GLY A 1 77 ? -2.007 -1.973 -17.617 1.00 96.69 77 GLY A O 1
ATOM 610 N N . THR A 1 78 ? -2.306 0.028 -16.638 1.00 96.88 78 THR A N 1
ATOM 611 C CA . THR A 1 78 ? -1.177 0.702 -17.290 1.00 96.88 78 THR A CA 1
ATOM 612 C C . THR A 1 78 ? 0.167 0.070 -16.923 1.00 96.88 78 THR A C 1
ATOM 614 O O . THR A 1 78 ? 1.030 -0.060 -17.789 1.00 96.88 78 THR A O 1
ATOM 617 N N . LEU A 1 79 ? 0.355 -0.376 -15.673 1.00 95.00 79 LEU A N 1
ATOM 618 C CA . LEU A 1 79 ? 1.558 -1.119 -15.264 1.00 95.00 79 LEU A CA 1
ATOM 619 C C . LEU A 1 79 ? 1.696 -2.444 -16.015 1.00 95.00 79 LEU A C 1
ATOM 621 O O . LEU A 1 79 ? 2.784 -2.784 -16.480 1.00 95.00 79 LEU A O 1
ATOM 625 N N . MET A 1 80 ? 0.596 -3.183 -16.159 1.00 95.88 80 MET A N 1
ATOM 626 C CA . MET A 1 80 ? 0.601 -4.458 -16.877 1.00 95.88 80 MET A CA 1
ATOM 627 C C . MET A 1 80 ? 0.884 -4.254 -18.368 1.00 95.88 80 MET A C 1
ATOM 629 O O . MET A 1 80 ? 1.599 -5.054 -18.973 1.00 95.88 80 MET A O 1
ATOM 633 N N . ASP A 1 81 ? 0.378 -3.175 -18.964 1.00 97.00 81 ASP A N 1
ATOM 634 C CA . ASP A 1 81 ? 0.678 -2.832 -20.353 1.00 97.00 81 ASP A CA 1
ATOM 635 C C . ASP A 1 81 ? 2.128 -2.376 -20.537 1.00 97.00 81 ASP A C 1
ATOM 637 O O . ASP A 1 81 ? 2.775 -2.799 -21.497 1.00 97.00 81 ASP A O 1
ATOM 641 N N . LEU A 1 82 ? 2.681 -1.609 -19.594 1.00 94.44 82 LEU A N 1
ATOM 642 C CA . LEU A 1 82 ? 4.099 -1.242 -19.586 1.00 94.44 82 LEU A CA 1
ATOM 643 C C . LEU A 1 82 ? 5.003 -2.482 -19.502 1.00 94.44 82 LEU A C 1
ATOM 645 O O . LEU A 1 82 ? 5.984 -2.577 -20.246 1.00 94.44 82 LEU A O 1
ATOM 649 N N . ALA A 1 83 ? 4.661 -3.448 -18.643 1.00 95.19 83 ALA A N 1
ATOM 650 C CA . ALA A 1 83 ? 5.402 -4.701 -18.512 1.00 95.19 83 ALA A CA 1
ATOM 651 C C . ALA A 1 83 ? 5.405 -5.489 -19.832 1.00 95.19 83 ALA A C 1
ATOM 653 O O . ALA A 1 83 ? 6.463 -5.930 -20.284 1.00 95.19 83 ALA A O 1
ATOM 654 N N . LYS A 1 84 ? 4.247 -5.590 -20.501 1.00 96.25 84 LYS A N 1
ATOM 655 C CA . LYS A 1 84 ? 4.128 -6.233 -21.821 1.00 96.25 84 LYS A CA 1
ATOM 656 C C . LYS A 1 84 ?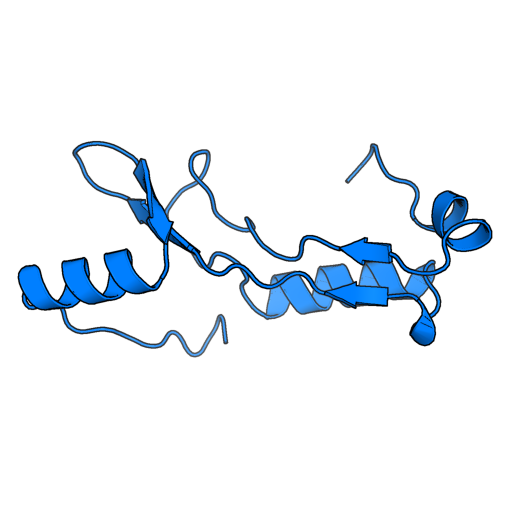 4.942 -5.506 -22.891 1.00 96.25 84 LYS A C 1
ATOM 658 O O . LYS A 1 84 ? 5.697 -6.148 -23.613 1.00 96.25 84 LYS A O 1
ATOM 663 N N . GLN A 1 85 ? 4.812 -4.181 -22.990 1.00 96.06 85 GLN A N 1
ATOM 664 C CA . GLN A 1 85 ? 5.533 -3.364 -23.978 1.00 96.06 85 GLN A CA 1
ATOM 665 C C . GLN A 1 85 ? 7.052 -3.455 -23.804 1.00 96.06 85 GLN A C 1
ATOM 667 O O . GLN A 1 85 ? 7.791 -3.445 -24.785 1.00 96.06 85 GLN A O 1
ATOM 672 N N . SER A 1 86 ? 7.512 -3.587 -22.561 1.00 94.12 86 SER A N 1
ATOM 673 C CA . SER A 1 86 ? 8.932 -3.729 -22.229 1.00 94.12 86 SER A CA 1
ATOM 674 C C . SER A 1 86 ? 9.439 -5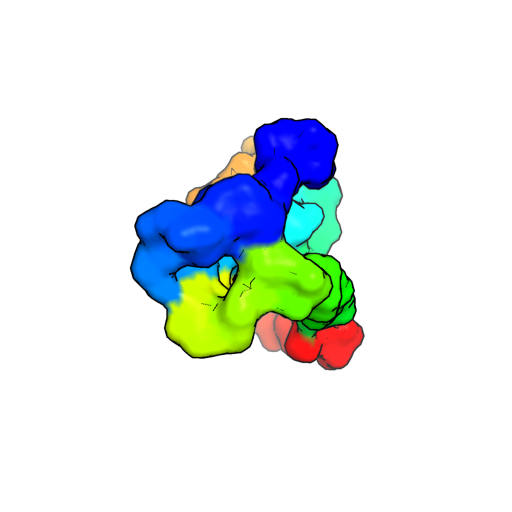.172 -22.333 1.00 94.12 86 SER A C 1
ATOM 676 O O . SER A 1 86 ? 10.614 -5.414 -22.064 1.00 94.12 86 SER A O 1
ATOM 678 N N . ASN A 1 87 ? 8.574 -6.132 -22.689 1.00 94.81 87 ASN A N 1
ATOM 679 C CA . ASN A 1 87 ? 8.858 -7.569 -22.651 1.00 94.81 87 ASN A CA 1
ATOM 680 C C . ASN A 1 87 ? 9.437 -8.017 -21.291 1.00 94.81 87 ASN A C 1
ATOM 682 O O . ASN A 1 87 ? 10.357 -8.834 -21.222 1.00 94.81 87 ASN A O 1
ATOM 686 N N . ALA A 1 88 ? 8.935 -7.420 -20.207 1.00 94.81 88 ALA A N 1
ATOM 687 C CA . ALA A 1 88 ? 9.395 -7.675 -18.852 1.00 94.81 88 ALA A CA 1
ATOM 688 C C . ALA A 1 88 ? 8.727 -8.930 -18.277 1.00 94.81 88 ALA A C 1
ATOM 690 O O . ALA A 1 88 ? 7.523 -9.143 -18.420 1.00 94.81 88 ALA A O 1
ATOM 691 N N . GLU A 1 89 ? 9.510 -9.743 -17.573 1.00 95.38 89 GLU A N 1
ATOM 692 C CA . GLU A 1 89 ? 8.988 -10.856 -16.785 1.00 95.38 89 GLU A CA 1
ATOM 693 C C . GLU A 1 89 ? 8.375 -10.323 -15.481 1.00 95.38 89 GLU A C 1
ATOM 695 O O . GLU A 1 89 ? 9.070 -9.717 -14.661 1.00 95.38 89 GLU A O 1
ATOM 700 N N . ILE A 1 90 ? 7.076 -10.559 -15.278 1.00 95.00 90 ILE A N 1
ATOM 701 C CA . ILE A 1 90 ? 6.398 -10.220 -14.022 1.00 95.00 90 ILE A CA 1
ATOM 702 C C . ILE A 1 90 ? 6.763 -11.274 -12.980 1.00 95.00 90 ILE A C 1
ATOM 704 O O . ILE A 1 90 ? 6.484 -12.458 -13.160 1.00 95.00 90 ILE A O 1
ATOM 708 N N . LYS A 1 91 ? 7.363 -10.829 -11.874 1.00 94.94 91 LYS A N 1
ATOM 709 C CA . LYS A 1 91 ? 7.773 -11.693 -10.765 1.00 94.94 91 LYS A CA 1
ATOM 710 C C . LYS A 1 91 ? 6.872 -11.480 -9.563 1.00 94.94 91 LYS A C 1
ATOM 712 O O . LYS A 1 91 ? 6.532 -10.348 -9.227 1.00 94.94 91 LYS A O 1
ATOM 717 N N . TRP A 1 92 ? 6.524 -12.583 -8.918 1.00 94.19 92 TRP A N 1
ATOM 718 C CA . TRP A 1 92 ? 5.846 -12.579 -7.633 1.00 94.19 92 TRP A CA 1
ATOM 719 C C . TRP A 1 92 ? 6.884 -12.603 -6.508 1.00 94.19 92 TRP A C 1
ATOM 721 O O . TRP A 1 92 ? 7.824 -13.397 -6.560 1.00 94.19 92 TRP A O 1
ATOM 731 N N . ASP A 1 93 ? 6.726 -11.735 -5.510 1.00 95.31 93 ASP A N 1
ATOM 732 C CA . ASP A 1 93 ? 7.555 -11.740 -4.304 1.00 95.31 93 ASP A CA 1
ATOM 733 C C . ASP A 1 93 ? 6.816 -12.456 -3.166 1.00 95.31 93 ASP A C 1
ATOM 735 O O . ASP A 1 93 ? 5.842 -11.946 -2.616 1.00 95.31 93 ASP A O 1
ATOM 739 N N . GLU A 1 94 ? 7.296 -13.644 -2.801 1.00 94.75 94 GLU A N 1
ATOM 740 C CA . GLU A 1 94 ? 6.708 -14.472 -1.744 1.00 94.75 94 GLU A CA 1
ATOM 741 C C . GLU A 1 94 ? 6.831 -13.859 -0.345 1.00 94.75 94 GLU A C 1
ATOM 743 O O . GLU A 1 94 ? 6.056 -14.224 0.540 1.00 94.75 94 GLU A O 1
ATOM 748 N N . GLN A 1 95 ? 7.795 -12.961 -0.119 1.00 91.44 95 GLN A N 1
ATOM 749 C CA . GLN A 1 95 ? 7.995 -12.344 1.193 1.00 91.44 95 GLN A CA 1
ATOM 750 C C . GLN A 1 95 ? 6.939 -11.273 1.483 1.00 91.44 95 GLN A C 1
ATOM 752 O O . GLN A 1 95 ? 6.532 -11.096 2.630 1.00 91.44 95 GLN A O 1
ATOM 757 N N . SER A 1 96 ? 6.492 -10.565 0.447 1.00 90.12 96 SER A N 1
ATOM 758 C CA . SER A 1 96 ? 5.592 -9.418 0.578 1.00 90.12 96 SER A CA 1
ATOM 759 C C . SER A 1 96 ? 4.116 -9.752 0.308 1.00 90.12 96 SER A C 1
ATOM 761 O O . SER A 1 96 ? 3.319 -8.815 0.226 1.00 90.12 96 SER A O 1
ATOM 763 N N . LYS A 1 97 ? 3.770 -11.042 0.160 1.00 76.50 97 LYS A N 1
ATOM 764 C CA . LYS A 1 97 ? 2.456 -11.554 -0.282 1.00 76.50 97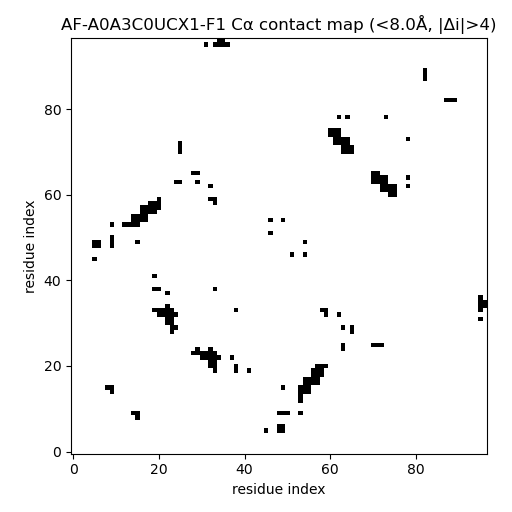 LYS A CA 1
ATOM 765 C C . LYS A 1 97 ? 1.328 -11.440 0.735 1.00 76.50 97 LYS A C 1
ATOM 767 O O . LYS A 1 97 ? 1.509 -11.947 1.856 1.00 76.50 97 LYS A O 1
#

Nearest PDB structures (foldseek):
  3cz8-assembly1_A  TM=9.478E-01  e=5.244E-07  Bacillus subtilis subsp. subtilis str. 168
  3cz8-assembly1_B  TM=9.466E-01  e=6.002E-07  Bacillus subtilis subsp. subtilis str. 168
  5jh8-assembly1_A  TM=9.309E-01  e=3.244E-06  Chromobacterium violaceum ATCC 12472
  4s3j-assembly1_A  TM=9.250E-01  e=2.146E-05  Bacillus cereus ATCC 10876
  4s3j-assembly2_B  TM=9.034E-01  e=2.006E-05  Bacillus cereus ATCC 10876